Protein AF-A0A1V0TSP6-F1 (afdb_monomer_lite)

pLDDT: mean 75.94, std 14.93, range [37.97, 92.12]

Organism: NCBI:txid553510

Sequence (61 aa):
MQRAVVALLAAELYELHPDAYRSTQSSVAPEAIRDAERLLAALAEAGVIVTTDEAKSTQTR

Radius of gyration: 13.37 Å; chains: 1; bounding box: 38×23×29 Å

Structure (mmCIF, N/CA/C/O backbone):
data_AF-A0A1V0TSP6-F1
#
_entry.id   AF-A0A1V0TSP6-F1
#
loop_
_atom_site.group_PDB
_atom_site.id
_atom_site.type_symbol
_atom_site.label_atom_id
_atom_site.label_alt_id
_atom_site.label_comp_id
_atom_site.label_asym_id
_atom_site.label_entity_id
_atom_site.label_seq_id
_atom_site.pdbx_PDB_ins_code
_atom_site.Cartn_x
_atom_site.Cartn_y
_atom_site.Cartn_z
_atom_site.occupancy
_atom_site.B_iso_or_equiv
_atom_site.auth_seq_id
_atom_site.auth_comp_id
_atom_site.auth_asym_id
_atom_site.auth_atom_id
_atom_site.pdbx_PDB_model_num
ATOM 1 N N . MET A 1 1 ? 10.297 5.171 11.399 1.00 59.62 1 MET A N 1
ATOM 2 C CA . MET A 1 1 ? 9.490 3.954 11.159 1.00 59.62 1 MET A CA 1
ATOM 3 C C . MET A 1 1 ? 8.653 4.05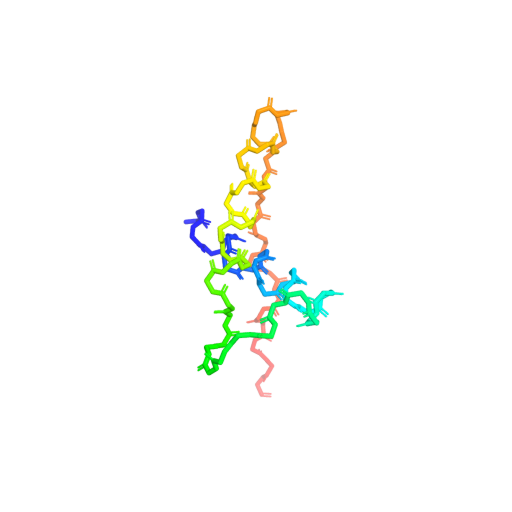4 9.888 1.00 59.62 1 MET A C 1
ATOM 5 O O . MET A 1 1 ? 8.908 3.277 8.985 1.00 59.62 1 MET A O 1
ATOM 9 N N . GLN A 1 2 ? 7.746 5.029 9.742 1.00 65.94 2 GLN A N 1
ATOM 10 C CA . GLN A 1 2 ? 6.830 5.102 8.582 1.00 65.94 2 GLN A CA 1
ATOM 11 C C . GLN A 1 2 ? 7.520 5.083 7.202 1.00 65.94 2 GLN A C 1
ATOM 13 O O . GLN A 1 2 ? 7.075 4.372 6.313 1.00 65.94 2 GLN A O 1
ATOM 18 N N . ARG A 1 3 ? 8.659 5.774 7.029 1.00 73.12 3 ARG A N 1
ATOM 19 C CA . ARG A 1 3 ? 9.403 5.776 5.750 1.00 73.12 3 ARG A CA 1
ATOM 20 C C . ARG A 1 3 ? 9.958 4.405 5.335 1.00 73.12 3 ARG A C 1
ATOM 22 O O . ARG A 1 3 ? 10.013 4.127 4.146 1.00 73.12 3 ARG A O 1
ATOM 29 N N . ALA A 1 4 ? 10.352 3.559 6.290 1.00 75.88 4 ALA A N 1
ATOM 30 C CA . ALA A 1 4 ? 10.855 2.214 5.994 1.00 75.88 4 ALA A CA 1
ATOM 31 C C . ALA A 1 4 ? 9.715 1.274 5.570 1.00 75.88 4 ALA A C 1
ATOM 33 O O . ALA A 1 4 ? 9.863 0.523 4.614 1.00 75.88 4 ALA A O 1
ATOM 34 N N . VAL A 1 5 ? 8.554 1.390 6.226 1.00 80.19 5 VAL A N 1
ATOM 35 C CA . VAL A 1 5 ? 7.326 0.659 5.869 1.00 80.19 5 VAL A CA 1
ATOM 36 C C . VAL A 1 5 ? 6.875 1.013 4.449 1.00 80.19 5 VAL A C 1
ATOM 38 O O . VAL A 1 5 ? 6.588 0.123 3.659 1.00 80.19 5 VAL A O 1
ATOM 41 N N . VAL A 1 6 ? 6.857 2.306 4.102 1.00 83.44 6 VAL A N 1
ATOM 42 C CA . VAL A 1 6 ? 6.487 2.769 2.754 1.00 83.44 6 VAL A CA 1
ATOM 43 C C . VAL A 1 6 ? 7.458 2.242 1.700 1.00 83.44 6 VAL A C 1
ATOM 45 O O . VAL A 1 6 ? 7.015 1.773 0.660 1.00 83.44 6 VAL A O 1
ATOM 48 N N . ALA A 1 7 ? 8.768 2.279 1.964 1.00 81.94 7 ALA A N 1
ATOM 49 C CA . ALA A 1 7 ? 9.765 1.759 1.029 1.00 81.94 7 ALA A CA 1
ATOM 50 C C . ALA A 1 7 ? 9.615 0.246 0.795 1.00 81.94 7 ALA A C 1
ATOM 52 O O . ALA A 1 7 ? 9.707 -0.194 -0.348 1.00 81.94 7 ALA A O 1
ATOM 53 N N . LEU A 1 8 ? 9.337 -0.526 1.854 1.00 83.06 8 LEU A N 1
ATOM 54 C CA . LEU A 1 8 ? 9.058 -1.960 1.757 1.00 83.06 8 LEU A CA 1
ATOM 55 C C . LEU A 1 8 ? 7.808 -2.214 0.903 1.00 83.06 8 LEU A C 1
ATOM 57 O O . LEU A 1 8 ? 7.876 -2.928 -0.088 1.00 83.06 8 LEU A O 1
ATOM 61 N N . LEU A 1 9 ? 6.686 -1.568 1.235 1.00 84.12 9 LEU A N 1
ATOM 62 C CA . LEU A 1 9 ? 5.431 -1.714 0.491 1.00 84.12 9 LEU A CA 1
ATOM 63 C C . LEU A 1 9 ? 5.575 -1.296 -0.978 1.00 84.12 9 LEU A C 1
ATOM 65 O O . LEU A 1 9 ? 5.023 -1.942 -1.860 1.00 84.12 9 LEU A O 1
ATOM 69 N N . ALA A 1 10 ? 6.332 -0.236 -1.252 1.00 85.50 10 ALA A N 1
ATOM 70 C CA . ALA A 1 10 ? 6.577 0.230 -2.610 1.00 85.50 10 ALA A CA 1
ATOM 71 C C . ALA A 1 10 ? 7.415 -0.769 -3.426 1.00 85.50 10 ALA A C 1
ATOM 73 O O . ALA A 1 10 ? 7.158 -0.946 -4.615 1.00 85.50 10 ALA A O 1
ATOM 74 N N . ALA A 1 11 ? 8.391 -1.438 -2.802 1.00 84.81 11 ALA A N 1
ATOM 75 C CA . ALA A 1 11 ? 9.153 -2.504 -3.449 1.00 84.81 11 ALA A CA 1
ATOM 76 C C . ALA A 1 11 ? 8.259 -3.716 -3.769 1.00 84.81 11 ALA A C 1
ATOM 78 O O . ALA A 1 11 ? 8.241 -4.171 -4.909 1.00 84.81 11 ALA A O 1
ATOM 79 N N . GLU A 1 12 ? 7.441 -4.161 -2.812 1.00 85.31 12 GLU A N 1
ATOM 80 C CA . GLU A 1 12 ? 6.492 -5.270 -3.004 1.00 85.31 12 GLU A CA 1
ATOM 81 C C . GLU A 1 12 ? 5.473 -4.972 -4.121 1.00 85.31 12 GLU A C 1
ATOM 83 O O . GLU A 1 12 ? 5.224 -5.804 -4.993 1.00 85.31 12 GLU A O 1
ATOM 88 N N . LEU A 1 13 ? 4.910 -3.756 -4.160 1.00 83.25 13 LEU A N 1
ATOM 89 C CA . LEU A 1 13 ? 3.981 -3.338 -5.221 1.00 83.25 13 LEU A CA 1
ATOM 90 C C . LEU A 1 13 ? 4.644 -3.326 -6.605 1.00 83.25 13 LEU A C 1
ATOM 92 O O . LEU A 1 13 ? 4.024 -3.731 -7.592 1.00 83.25 13 LEU A O 1
ATOM 96 N N . TYR A 1 14 ? 5.903 -2.885 -6.677 1.00 83.31 14 TYR A N 1
ATOM 97 C CA . TYR A 1 14 ? 6.687 -2.917 -7.908 1.00 83.31 14 TYR A CA 1
ATOM 98 C C . TYR A 1 14 ? 6.928 -4.355 -8.391 1.00 83.31 14 TYR A C 1
ATOM 100 O O . TYR A 1 14 ? 6.757 -4.634 -9.579 1.00 83.31 14 TYR A O 1
ATOM 108 N N . GLU A 1 15 ? 7.281 -5.271 -7.485 1.00 84.06 15 GLU A N 1
ATOM 109 C CA . GLU A 1 15 ? 7.510 -6.685 -7.809 1.00 84.06 15 GLU A CA 1
ATOM 110 C C . GLU A 1 15 ? 6.231 -7.408 -8.258 1.00 84.06 15 GLU A C 1
ATOM 112 O O . GLU A 1 15 ? 6.279 -8.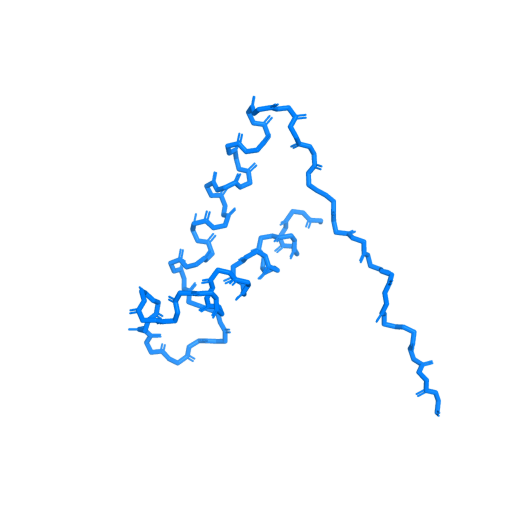219 -9.185 1.00 84.06 15 GLU A O 1
ATOM 117 N N . LEU A 1 16 ? 5.079 -7.093 -7.655 1.00 84.81 16 LEU A N 1
ATOM 118 C CA . LEU A 1 16 ? 3.789 -7.703 -8.002 1.00 84.81 16 LEU A CA 1
ATOM 119 C C . LEU A 1 16 ? 3.232 -7.220 -9.348 1.00 84.81 16 LEU A C 1
ATOM 121 O O . LEU A 1 16 ? 2.575 -7.987 -10.060 1.00 84.81 16 LEU A O 1
ATOM 125 N N . HIS A 1 17 ? 3.471 -5.957 -9.709 1.00 82.94 17 HIS A N 1
ATOM 126 C CA . HIS A 1 17 ? 2.897 -5.340 -10.908 1.00 82.94 17 HIS A CA 1
ATOM 127 C C . HIS A 1 17 ? 3.938 -4.579 -11.748 1.00 82.94 17 HIS A C 1
ATOM 129 O O . HIS A 1 17 ? 3.749 -3.399 -12.051 1.00 82.94 17 HIS A O 1
ATOM 135 N N . PRO A 1 18 ? 5.017 -5.234 -12.212 1.00 79.38 18 PRO A N 1
ATOM 136 C CA . PRO A 1 18 ? 6.145 -4.551 -12.848 1.00 79.38 18 PRO A CA 1
ATOM 137 C C . PRO A 1 18 ? 5.751 -3.820 -14.135 1.00 79.38 18 PRO A C 1
ATOM 139 O O . PRO A 1 18 ? 6.289 -2.756 -14.433 1.00 79.38 18 PRO A O 1
ATOM 142 N N . ASP A 1 19 ? 4.783 -4.345 -14.891 1.00 82.31 19 ASP A N 1
ATOM 143 C CA . ASP A 1 19 ? 4.290 -3.704 -16.114 1.00 82.31 19 ASP A CA 1
ATOM 144 C C . ASP A 1 19 ? 3.550 -2.386 -15.838 1.00 82.31 19 ASP A C 1
ATOM 146 O O . ASP A 1 19 ? 3.605 -1.477 -16.666 1.00 82.31 19 ASP A O 1
ATOM 150 N N . ALA A 1 20 ? 2.913 -2.249 -14.669 1.00 78.75 20 ALA A N 1
ATOM 151 C CA . ALA A 1 20 ? 2.263 -1.009 -14.245 1.00 78.75 20 ALA A CA 1
ATOM 152 C C . ALA A 1 20 ? 3.278 0.065 -13.813 1.00 78.75 20 ALA A C 1
ATOM 154 O O . ALA A 1 20 ? 2.975 1.255 -13.866 1.00 78.75 20 ALA A O 1
ATOM 155 N N . TYR A 1 21 ? 4.491 -0.353 -13.434 1.00 74.88 21 TYR A N 1
ATOM 156 C CA . TYR A 1 21 ? 5.535 0.507 -12.874 1.00 74.88 21 TYR A CA 1
ATOM 157 C C . TYR A 1 21 ? 6.801 0.597 -13.740 1.00 74.88 21 TYR A C 1
ATOM 159 O O . TYR A 1 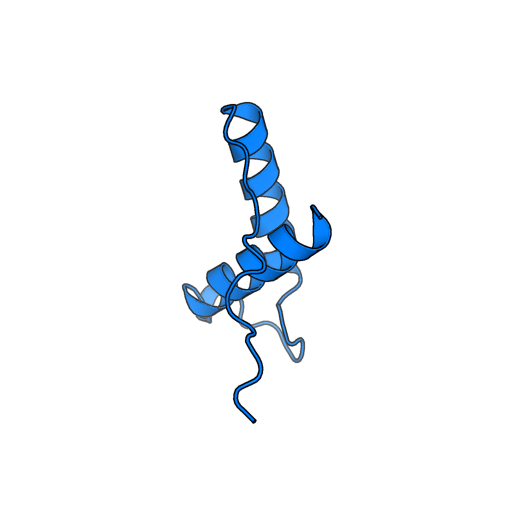21 ? 7.835 1.082 -13.275 1.00 74.88 21 TYR A O 1
ATOM 167 N N . ARG A 1 22 ? 6.745 0.177 -15.013 1.00 72.25 22 ARG A N 1
ATOM 168 C CA . ARG A 1 22 ? 7.845 0.348 -15.977 1.00 72.25 22 ARG A CA 1
ATOM 169 C C . ARG A 1 22 ? 8.044 1.828 -16.320 1.00 72.25 22 ARG A C 1
ATOM 171 O O . ARG A 1 22 ? 7.582 2.331 -17.339 1.00 72.25 22 ARG A O 1
ATOM 178 N N . SER A 1 23 ? 8.783 2.512 -15.460 1.00 62.88 23 SER A N 1
ATOM 179 C CA . SER A 1 23 ? 9.297 3.864 -15.634 1.00 62.88 23 SER A CA 1
ATOM 180 C C . SER A 1 23 ? 10.758 3.868 -15.175 1.00 62.88 23 SER A C 1
ATOM 182 O O . SER A 1 23 ? 11.131 3.249 -14.184 1.00 62.88 23 SER A O 1
ATOM 184 N N . THR A 1 24 ? 11.617 4.465 -15.985 1.00 59.44 24 THR A N 1
ATOM 185 C CA . THR A 1 24 ? 13.073 4.279 -16.049 1.00 59.44 24 THR A CA 1
ATOM 186 C C . THR A 1 24 ? 13.871 4.483 -14.745 1.00 59.44 24 THR A C 1
ATOM 188 O O . THR A 1 24 ? 13.724 5.486 -14.058 1.00 59.44 24 THR A O 1
ATOM 191 N N . GLN A 1 25 ? 14.840 3.578 -14.526 1.00 56.34 25 GLN A N 1
ATOM 192 C CA . GLN A 1 25 ? 16.118 3.740 -13.793 1.00 56.34 25 GLN A CA 1
ATOM 193 C C . GLN A 1 25 ? 16.140 3.970 -12.263 1.00 56.34 25 GLN A C 1
ATOM 195 O O . GLN A 1 25 ? 17.223 4.193 -11.725 1.00 56.34 25 G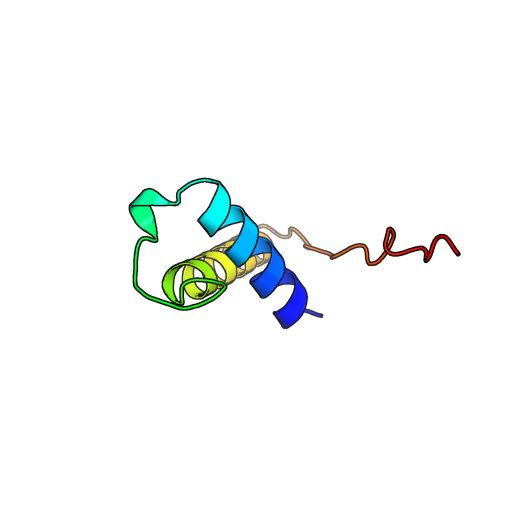LN A O 1
ATOM 200 N N . SER A 1 26 ? 15.033 3.851 -11.525 1.00 56.84 26 SER A N 1
ATOM 201 C CA . SER A 1 26 ? 15.068 3.888 -10.047 1.00 56.84 26 SER A CA 1
ATOM 202 C C . SER A 1 26 ? 14.849 2.503 -9.426 1.00 56.84 26 SER A C 1
ATOM 204 O O . SER A 1 26 ? 14.044 1.728 -9.932 1.00 56.84 26 SER A O 1
ATOM 206 N N . SER A 1 27 ? 15.536 2.199 -8.313 1.00 73.62 27 SER A N 1
ATOM 207 C CA . SER A 1 27 ? 15.416 0.923 -7.572 1.00 73.62 27 SER A CA 1
ATOM 208 C C . SER A 1 27 ? 13.999 0.662 -7.039 1.00 73.62 27 SER A C 1
ATOM 210 O O . SER A 1 27 ? 13.669 -0.479 -6.744 1.00 73.62 27 SER A O 1
ATOM 212 N N . VAL A 1 28 ? 13.184 1.716 -6.917 1.00 78.50 28 VAL A N 1
ATOM 213 C CA . VAL A 1 28 ? 11.736 1.688 -6.671 1.00 78.50 28 VAL A CA 1
ATOM 214 C C . VAL A 1 28 ? 11.123 2.861 -7.446 1.00 78.50 28 VAL A C 1
ATOM 216 O O . VAL A 1 28 ? 11.641 3.984 -7.379 1.00 78.50 28 VAL A O 1
ATOM 219 N N . ALA A 1 29 ? 10.049 2.616 -8.199 1.00 82.75 29 ALA A N 1
ATOM 220 C CA . ALA A 1 29 ? 9.374 3.648 -8.986 1.00 82.75 29 ALA A CA 1
ATOM 221 C C . ALA A 1 29 ? 8.658 4.676 -8.074 1.00 82.75 29 ALA A C 1
ATOM 223 O O . ALA A 1 29 ? 8.020 4.277 -7.094 1.00 82.75 29 ALA A O 1
ATOM 224 N N . PRO A 1 30 ? 8.698 5.991 -8.376 1.00 84.06 30 PRO A N 1
ATOM 225 C CA . PRO A 1 30 ? 7.998 7.018 -7.592 1.00 84.06 30 PRO A CA 1
ATOM 226 C C . PRO A 1 30 ? 6.482 6.800 -7.471 1.00 84.06 30 PRO A C 1
ATOM 228 O O . PRO A 1 30 ? 5.856 7.242 -6.507 1.00 84.06 30 PRO A O 1
ATOM 231 N N . GLU A 1 31 ? 5.867 6.152 -8.456 1.00 85.25 31 GLU A N 1
ATOM 232 C CA . GLU A 1 31 ? 4.458 5.756 -8.442 1.00 85.25 31 GLU A CA 1
ATOM 233 C C . GLU A 1 31 ? 4.184 4.715 -7.348 1.00 85.25 31 GLU A C 1
ATOM 235 O O . GLU A 1 31 ? 3.245 4.887 -6.577 1.00 85.25 31 GLU A O 1
ATOM 240 N N . ALA A 1 32 ? 5.052 3.709 -7.203 1.00 85.56 32 ALA A N 1
ATOM 241 C CA . ALA A 1 32 ? 4.904 2.672 -6.184 1.00 85.56 32 ALA A CA 1
ATOM 242 C C . ALA A 1 32 ? 5.033 3.241 -4.759 1.00 85.56 32 ALA A C 1
ATOM 244 O O . ALA A 1 32 ? 4.326 2.811 -3.852 1.00 85.56 32 ALA A O 1
ATOM 245 N N . ILE A 1 33 ? 5.878 4.265 -4.568 1.00 86.62 33 ILE A N 1
ATOM 246 C CA . ILE A 1 33 ? 5.974 5.006 -3.298 1.00 86.62 33 ILE A CA 1
ATOM 247 C C . ILE A 1 33 ? 4.648 5.705 -2.982 1.00 86.62 33 ILE A C 1
ATOM 249 O O . ILE A 1 33 ? 4.127 5.565 -1.877 1.00 86.62 33 ILE A O 1
ATOM 253 N N . ARG A 1 34 ? 4.075 6.426 -3.954 1.00 88.06 34 ARG A N 1
ATOM 254 C CA . ARG A 1 34 ? 2.796 7.134 -3.774 1.00 88.06 34 ARG A CA 1
ATOM 255 C C . ARG A 1 34 ? 1.642 6.175 -3.479 1.00 88.06 34 ARG A C 1
ATOM 257 O O . ARG A 1 34 ? 0.792 6.482 -2.644 1.00 88.06 34 ARG A O 1
ATOM 264 N N . ASP A 1 35 ? 1.612 5.022 -4.136 1.00 87.56 35 ASP A N 1
ATOM 265 C CA . ASP A 1 35 ? 0.587 4.007 -3.891 1.00 87.56 35 ASP A CA 1
ATOM 266 C C . ASP A 1 35 ? 0.762 3.338 -2.520 1.00 87.56 35 ASP A C 1
ATOM 268 O O . ASP A 1 35 ? -0.221 3.155 -1.799 1.00 87.56 35 ASP A O 1
ATOM 272 N N . ALA A 1 36 ? 2.001 3.071 -2.098 1.00 89.50 36 ALA A N 1
ATOM 273 C CA . ALA A 1 36 ? 2.303 2.578 -0.756 1.00 89.50 36 ALA A CA 1
ATOM 274 C C . ALA A 1 36 ? 1.881 3.567 0.347 1.00 89.50 36 ALA A C 1
ATOM 276 O O . ALA A 1 36 ? 1.336 3.151 1.370 1.00 89.50 36 ALA A O 1
ATOM 277 N N . GLU A 1 37 ? 2.078 4.874 0.145 1.00 89.56 37 GLU A N 1
ATOM 278 C CA . GLU A 1 37 ? 1.603 5.912 1.073 1.00 89.56 37 GLU A CA 1
ATOM 279 C C . GLU A 1 37 ? 0.072 5.940 1.171 1.00 89.56 37 GLU A C 1
ATOM 281 O O . GLU A 1 37 ? -0.474 6.002 2.275 1.00 89.56 37 GLU A O 1
ATOM 286 N N . ARG A 1 38 ? -0.630 5.846 0.033 1.00 90.75 38 ARG A N 1
ATOM 287 C CA . ARG A 1 38 ? -2.103 5.779 -0.003 1.00 90.75 38 ARG A CA 1
ATOM 288 C C . ARG A 1 38 ? -2.633 4.540 0.704 1.00 90.75 38 ARG A C 1
ATOM 290 O O . ARG A 1 38 ? -3.591 4.641 1.467 1.00 90.75 38 ARG A O 1
ATOM 297 N N . LEU A 1 39 ? -2.001 3.391 0.476 1.00 87.81 39 LEU A N 1
ATOM 298 C CA . LEU A 1 39 ? -2.350 2.149 1.154 1.00 87.81 39 LEU A CA 1
ATOM 299 C C . LEU A 1 39 ? -2.146 2.278 2.667 1.00 87.81 39 LEU A C 1
ATOM 301 O O . LEU A 1 39 ? -3.033 1.916 3.435 1.00 87.81 39 LEU A O 1
ATOM 305 N N . LEU A 1 40 ? -1.015 2.838 3.104 1.00 88.75 40 LEU A N 1
ATOM 306 C CA . LEU A 1 40 ? -0.737 3.038 4.525 1.00 88.75 40 LEU A CA 1
ATOM 307 C C . LEU A 1 40 ? -1.762 3.976 5.185 1.00 88.75 40 LEU A C 1
ATOM 309 O O . LEU A 1 40 ? -2.195 3.708 6.305 1.00 88.75 40 LEU A O 1
ATOM 313 N N . ALA A 1 41 ? -2.179 5.038 4.490 1.00 89.00 41 ALA A N 1
ATOM 314 C CA . ALA A 1 41 ? -3.231 5.936 4.962 1.00 89.00 41 ALA A CA 1
ATOM 315 C C . ALA A 1 41 ? -4.585 5.217 5.088 1.00 89.00 41 ALA A C 1
ATOM 317 O O . ALA A 1 41 ? -5.211 5.287 6.142 1.00 89.00 41 ALA A O 1
ATOM 318 N N . ALA A 1 42 ? -4.993 4.456 4.068 1.00 89.69 42 ALA A N 1
ATOM 319 C CA . ALA A 1 42 ? -6.243 3.694 4.092 1.00 89.69 42 ALA A CA 1
ATOM 320 C C . ALA A 1 42 ? -6.263 2.631 5.207 1.00 89.69 42 ALA A C 1
ATOM 322 O O . ALA A 1 42 ? -7.280 2.435 5.871 1.00 89.69 42 ALA A O 1
ATOM 323 N N . LEU A 1 43 ? -5.130 1.965 5.453 1.00 89.12 43 LEU A N 1
ATOM 324 C CA . LEU A 1 43 ? -4.987 1.014 6.556 1.00 89.12 43 LEU A CA 1
ATOM 325 C C . LEU A 1 43 ? -5.105 1.711 7.916 1.00 89.12 43 LEU A C 1
ATOM 327 O O . LEU A 1 43 ? -5.816 1.216 8.789 1.00 89.12 43 LEU A O 1
ATOM 331 N N . ALA A 1 44 ? -4.480 2.878 8.080 1.00 88.88 44 ALA A N 1
ATOM 332 C CA . ALA A 1 44 ? -4.599 3.664 9.304 1.00 88.88 44 ALA A CA 1
ATOM 333 C C . ALA A 1 44 ? -6.043 4.138 9.552 1.00 88.88 44 ALA A C 1
ATOM 335 O O . ALA A 1 44 ? -6.527 4.042 10.680 1.00 88.88 44 ALA A O 1
ATOM 336 N N . GLU A 1 45 ? -6.750 4.586 8.510 1.00 92.12 45 GLU A N 1
ATOM 337 C CA . GLU A 1 45 ? -8.177 4.943 8.577 1.00 92.12 45 GLU A CA 1
ATOM 338 C C . GLU A 1 45 ? -9.057 3.746 8.966 1.00 92.12 45 GLU A C 1
ATOM 340 O O . GLU A 1 45 ? -10.008 3.898 9.732 1.00 92.12 45 GLU A O 1
ATOM 345 N N . ALA A 1 46 ? -8.703 2.543 8.509 1.00 91.19 46 ALA A N 1
ATOM 346 C CA . ALA A 1 46 ? -9.358 1.296 8.897 1.00 91.19 46 ALA A CA 1
ATOM 347 C C . ALA A 1 46 ? -8.968 0.796 10.307 1.00 91.19 46 ALA A C 1
ATOM 349 O O . ALA A 1 46 ? -9.431 -0.264 10.730 1.00 91.19 46 ALA A O 1
ATOM 350 N N . GLY A 1 47 ? -8.119 1.525 11.040 1.00 91.19 47 GLY A N 1
ATOM 351 C CA . GLY A 1 47 ? -7.637 1.139 12.370 1.00 91.19 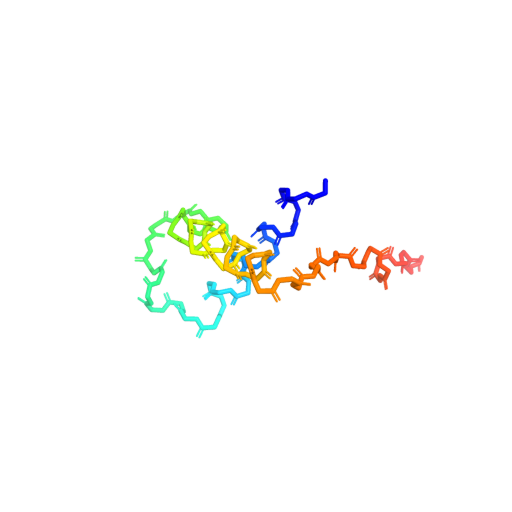47 GLY A CA 1
ATOM 352 C C . GLY A 1 47 ? -6.569 0.039 12.360 1.00 91.19 47 GLY A C 1
ATOM 353 O O . GLY A 1 47 ? -6.273 -0.542 13.404 1.00 91.19 47 GLY A O 1
ATOM 354 N N . VAL A 1 48 ? -5.982 -0.259 11.198 1.00 86.88 48 VAL A N 1
ATOM 355 C CA . VAL A 1 48 ? -4.910 -1.246 11.036 1.00 86.88 48 VAL A CA 1
ATOM 356 C C . VAL A 1 48 ? -3.556 -0.575 11.254 1.00 86.88 48 VAL A C 1
ATOM 358 O O . VAL A 1 48 ? -3.196 0.389 10.580 1.00 86.88 48 VAL A O 1
ATOM 361 N N . ILE A 1 49 ? -2.769 -1.120 12.181 1.00 82.31 49 ILE A N 1
ATOM 362 C CA . ILE A 1 49 ? -1.399 -0.672 12.445 1.00 82.31 49 ILE A CA 1
ATOM 363 C C . ILE A 1 49 ? -0.438 -1.564 11.660 1.00 82.31 49 ILE A C 1
ATOM 365 O O . ILE A 1 49 ? -0.340 -2.761 11.919 1.00 82.31 49 ILE A O 1
ATOM 369 N N . VAL A 1 50 ? 0.294 -0.972 10.716 1.00 75.69 50 VAL A N 1
ATOM 370 C CA . VAL A 1 50 ? 1.353 -1.660 9.968 1.00 75.69 50 VAL A CA 1
ATOM 371 C C . VAL A 1 50 ? 2.684 -1.453 10.683 1.00 75.69 50 VAL A C 1
ATOM 373 O O . VAL A 1 50 ? 3.170 -0.326 10.798 1.00 75.69 50 VAL A O 1
ATOM 376 N N . THR A 1 51 ? 3.291 -2.541 11.147 1.00 76.31 51 THR A N 1
ATOM 377 C CA . THR A 1 51 ? 4.627 -2.541 11.752 1.00 76.31 51 THR A CA 1
ATOM 378 C C . THR A 1 51 ? 5.589 -3.346 10.890 1.00 76.31 51 THR A C 1
ATOM 380 O O . THR A 1 51 ? 5.254 -4.442 10.450 1.00 76.31 51 THR A O 1
ATOM 383 N N . THR A 1 52 ? 6.798 -2.836 10.674 1.00 68.81 52 THR A N 1
ATOM 384 C CA . THR A 1 52 ? 7.904 -3.635 10.131 1.00 68.81 52 THR A CA 1
ATOM 385 C C . THR A 1 52 ? 8.554 -4.398 11.269 1.00 68.81 52 THR A C 1
ATOM 387 O O . THR A 1 52 ? 9.003 -3.777 12.232 1.00 68.81 52 THR A O 1
ATOM 390 N N . ASP A 1 53 ? 8.631 -5.717 11.148 1.00 66.44 53 ASP A N 1
ATOM 391 C CA . ASP A 1 53 ? 9.472 -6.517 12.027 1.00 66.44 53 ASP A CA 1
ATOM 392 C C . ASP A 1 53 ? 10.900 -6.511 11.457 1.00 66.44 53 ASP A C 1
ATOM 394 O O . ASP A 1 53 ? 11.181 -7.157 10.446 1.00 66.44 53 ASP A O 1
ATOM 398 N N . GLU A 1 54 ? 11.810 -5.737 12.057 1.00 57.47 54 GLU A N 1
ATOM 399 C CA . GLU A 1 54 ? 13.254 -5.857 11.795 1.00 57.47 54 GLU A CA 1
ATOM 400 C C . GLU A 1 54 ? 13.789 -7.137 12.463 1.00 57.47 54 GLU A C 1
ATOM 402 O O . GLU A 1 54 ? 14.641 -7.100 13.347 1.00 57.47 54 GLU A O 1
ATOM 407 N N . ALA A 1 55 ? 13.284 -8.304 12.069 1.00 49.88 55 ALA A N 1
ATOM 408 C CA . ALA A 1 55 ? 13.702 -9.570 12.660 1.00 49.88 55 ALA A CA 1
ATOM 409 C C . ALA A 1 55 ? 13.914 -10.645 11.596 1.00 49.88 55 ALA A C 1
ATOM 411 O O . ALA A 1 55 ? 13.255 -11.681 11.615 1.00 49.88 55 ALA A O 1
ATOM 412 N N . LYS A 1 56 ? 14.859 -10.406 10.671 1.00 44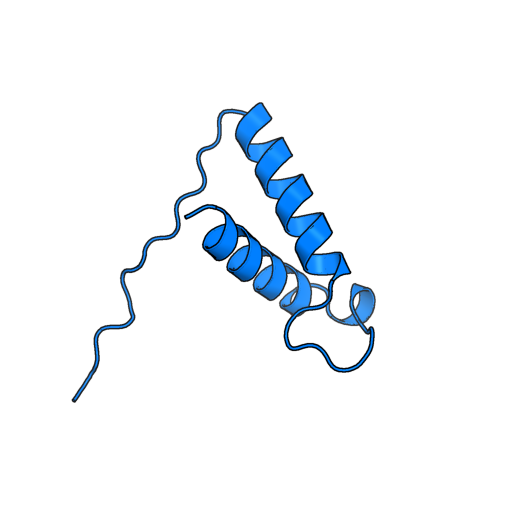.38 56 LYS A N 1
ATOM 413 C CA . LYS A 1 56 ? 15.654 -11.464 10.004 1.00 44.38 56 LYS A CA 1
ATOM 414 C C . LYS A 1 56 ? 16.804 -10.929 9.135 1.00 44.38 56 LYS A C 1
ATOM 416 O O . LYS A 1 56 ? 17.029 -11.395 8.029 1.00 44.38 56 LYS A O 1
ATOM 421 N N . SER A 1 57 ? 17.611 -10.019 9.677 1.00 38.91 57 SER A N 1
ATOM 422 C CA . SER A 1 57 ? 18.992 -9.821 9.200 1.00 38.91 57 SER A CA 1
ATOM 423 C C . SER A 1 57 ? 19.970 -10.237 10.293 1.00 38.91 57 SER A C 1
ATOM 425 O O . SER A 1 57 ? 20.848 -9.483 10.702 1.00 38.91 57 SER A O 1
ATOM 427 N N . THR A 1 58 ? 19.806 -11.456 10.813 1.00 37.97 58 THR A N 1
ATOM 428 C CA . THR A 1 58 ? 20.852 -12.094 11.613 1.00 37.97 58 THR A CA 1
ATOM 429 C C . THR A 1 58 ? 21.933 -12.572 10.654 1.00 37.97 58 THR A C 1
ATOM 431 O O . THR A 1 58 ? 21.870 -13.662 10.090 1.00 37.97 58 THR A O 1
ATOM 434 N N . GLN A 1 59 ? 22.896 -11.679 10.442 1.00 49.75 59 GLN A N 1
ATOM 435 C CA . GLN A 1 59 ? 24.312 -11.954 10.238 1.00 49.75 59 GLN A CA 1
ATOM 436 C C . GLN A 1 59 ? 24.665 -13.426 10.518 1.00 49.75 59 GLN A C 1
ATOM 438 O O . GLN A 1 59 ? 24.853 -13.819 11.668 1.00 49.75 59 GLN A O 1
ATOM 443 N N . THR A 1 60 ? 24.741 -14.242 9.464 1.00 38.59 60 THR A N 1
ATOM 444 C CA . THR A 1 60 ? 25.431 -15.530 9.549 1.00 38.59 60 THR A CA 1
ATOM 445 C C . THR A 1 60 ? 26.849 -15.290 9.058 1.00 38.59 60 THR A C 1
ATOM 447 O O . THR A 1 60 ? 27.071 -14.801 7.953 1.00 38.59 60 THR A O 1
ATOM 450 N N . ARG A 1 61 ? 27.749 -15.498 10.006 1.00 45.25 61 ARG A N 1
ATOM 451 C CA . ARG A 1 61 ? 29.190 -15.289 9.994 1.00 45.25 61 ARG A CA 1
ATOM 452 C C . ARG A 1 61 ? 29.909 -16.160 8.970 1.00 45.25 61 ARG A C 1
ATOM 454 O O . ARG A 1 61 ? 29.425 -17.288 8.738 1.00 45.25 61 ARG A O 1
#

Secondary structure (DSSP, 8-state):
-HHHHHHHHHHHHHHH-TTTS--TT-SS-HHHHHHHHHHHHHHHHTTPPP-----------

Foldseek 3Di:
DVVVQLVVQQQVVCVVCVVVQPDDDDSGGPVSSVVSVVVCVVCVVVVHDDDDDPPPPPDDD